Protein A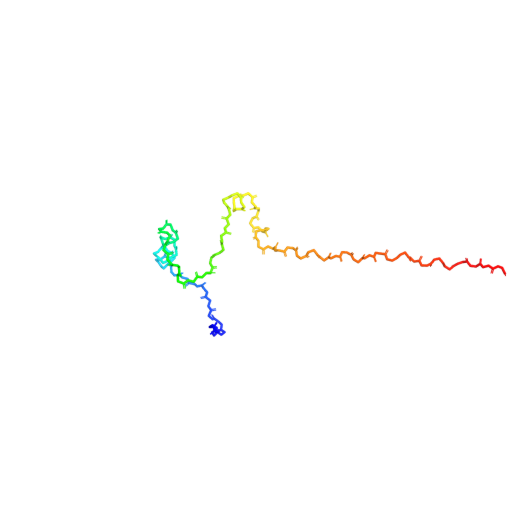F-V4TKL5-F1 (afdb_monomer_lite)

Secondary structure (DSSP, 8-state):
-PPPTT------HHHIIIIIIHHHHTTPPPS---SPP--HHHHHHS-TTTTT-----------PPPPP-----

Foldseek 3Di:
DDDDPPDDPDDDPCCCVPQPVVCVVVVHDHPDPPDDDDDPCLVPVDDPVPSPDPPPPPPDPDPDPDDDDDDDD

Organism: Citrus clementina (NCBI:txid85681)

Sequence (73 aa):
MELPVGYRFKPTDEELVFHYLINKACNRALPAQAVKEITARDLYLKHPKCSGSTMRKKNMAKKIPRKQKETLP

Structure (mmCIF, N/CA/C/O backbone):
data_AF-V4TKL5-F1
#
_entry.id   AF-V4TKL5-F1
#
loop_
_atom_site.group_PDB
_atom_site.id
_atom_site.type_symbol
_atom_site.label_atom_id
_atom_site.label_alt_id
_atom_site.label_comp_id
_atom_site.label_asym_id
_atom_site.label_entity_id
_atom_site.label_seq_id
_atom_site.pdbx_PDB_ins_code
_atom_site.Cartn_x
_atom_site.Cartn_y
_atom_site.Cartn_z
_atom_site.occupancy
_atom_site.B_iso_or_equiv
_atom_site.auth_seq_id
_atom_site.auth_comp_id
_atom_site.auth_asym_id
_atom_site.auth_atom_id
_atom_site.pdbx_PDB_model_num
ATOM 1 N N . MET A 1 1 ? 4.777 -15.153 15.956 1.00 61.91 1 MET A N 1
ATOM 2 C CA . MET A 1 1 ? 3.473 -14.595 16.362 1.00 61.91 1 MET A CA 1
ATOM 3 C C . MET A 1 1 ? 2.403 -15.295 15.557 1.00 61.91 1 MET A C 1
ATOM 5 O O . MET A 1 1 ? 2.528 -15.343 14.339 1.00 61.91 1 MET A O 1
ATOM 9 N N . GLU A 1 2 ? 1.422 -15.882 16.229 1.00 85.56 2 GLU A N 1
ATOM 10 C CA . 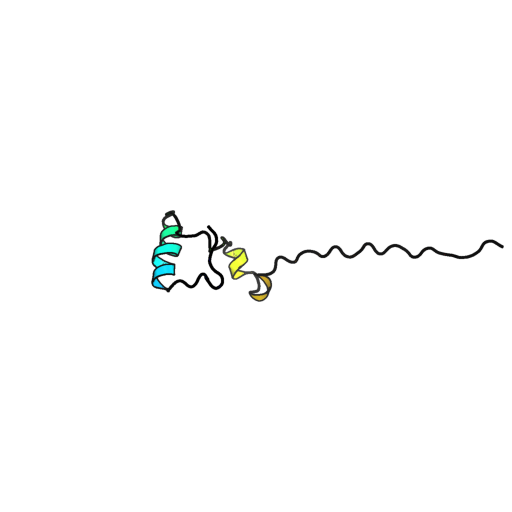GLU A 1 2 ? 0.283 -16.542 15.593 1.00 85.56 2 GLU A CA 1
ATOM 11 C C . GLU A 1 2 ? -0.890 -15.557 15.591 1.00 85.56 2 GLU A C 1
ATOM 13 O O . GLU A 1 2 ? -1.205 -14.967 16.624 1.00 85.56 2 GLU A O 1
ATOM 18 N N . LEU A 1 3 ? -1.460 -15.293 14.415 1.00 87.62 3 LEU A N 1
ATOM 19 C CA . LEU A 1 3 ? -2.575 -14.360 14.266 1.00 87.62 3 LEU A CA 1
ATOM 20 C C . LEU A 1 3 ? -3.896 -15.128 14.405 1.00 87.62 3 LEU A C 1
ATOM 22 O O . LEU A 1 3 ? -4.019 -16.206 13.819 1.00 87.62 3 LEU A O 1
ATOM 26 N N . PRO A 1 4 ? -4.895 -14.586 15.124 1.00 94.19 4 PRO A N 1
ATOM 27 C CA . PRO A 1 4 ? -6.203 -15.216 15.225 1.00 94.19 4 PRO A CA 1
ATOM 28 C C . PRO A 1 4 ? -6.855 -15.434 13.858 1.00 94.19 4 PRO A C 1
ATOM 30 O O . PRO A 1 4 ? -6.672 -14.654 12.916 1.00 94.19 4 PRO A O 1
ATOM 33 N N . VAL A 1 5 ? -7.688 -16.471 13.770 1.00 90.81 5 VAL A N 1
ATOM 34 C CA . VAL A 1 5 ? -8.497 -16.740 12.578 1.00 90.81 5 VAL A CA 1
ATOM 35 C C . VAL A 1 5 ? -9.365 -15.519 12.267 1.00 90.81 5 VAL A C 1
ATOM 37 O O . VAL A 1 5 ? -10.088 -15.018 13.121 1.00 90.81 5 VAL A O 1
ATOM 40 N N . GLY A 1 6 ? -9.282 -15.036 11.026 1.00 92.81 6 GLY A N 1
ATOM 41 C CA . GLY A 1 6 ? -10.033 -13.867 10.561 1.00 92.81 6 GLY A CA 1
ATOM 42 C C . GLY A 1 6 ? -9.257 -12.551 10.603 1.00 92.81 6 GLY A C 1
ATOM 43 O O . GLY A 1 6 ? -9.678 -11.605 9.936 1.00 92.81 6 GLY A O 1
ATOM 44 N N . TYR A 1 7 ? -8.105 -12.492 11.278 1.00 90.75 7 TYR A N 1
ATOM 45 C CA . TYR A 1 7 ? -7.223 -11.332 11.192 1.00 90.75 7 TYR A CA 1
ATOM 46 C C . TYR A 1 7 ? -6.663 -11.200 9.770 1.00 90.75 7 TYR A C 1
ATOM 48 O O . TYR A 1 7 ? -6.131 -12.154 9.198 1.00 90.75 7 TYR A O 1
ATOM 56 N N . ARG A 1 8 ? -6.819 -10.019 9.169 1.00 92.62 8 ARG A N 1
ATOM 57 C CA . ARG A 1 8 ? -6.425 -9.740 7.785 1.00 92.62 8 ARG A CA 1
ATOM 58 C C . ARG A 1 8 ? -5.765 -8.379 7.698 1.00 92.62 8 ARG A C 1
ATOM 60 O O . ARG A 1 8 ? -6.097 -7.463 8.441 1.00 92.62 8 ARG A O 1
ATOM 67 N N . PHE A 1 9 ? -4.877 -8.246 6.727 1.00 93.00 9 PHE A N 1
ATOM 68 C CA . PHE A 1 9 ? -4.316 -6.958 6.366 1.00 93.00 9 PHE A CA 1
ATOM 69 C C . PHE A 1 9 ? -5.382 -6.107 5.660 1.00 93.00 9 PHE A C 1
ATOM 71 O O . PHE A 1 9 ? -5.757 -6.400 4.523 1.00 93.00 9 PHE A O 1
ATOM 78 N N . LYS A 1 10 ? -5.904 -5.094 6.357 1.00 94.56 10 LYS A N 1
ATOM 79 C CA . LYS A 1 10 ? -6.904 -4.143 5.851 1.00 94.56 10 LYS A CA 1
ATOM 80 C C . LYS A 1 10 ? -6.603 -2.733 6.394 1.00 94.56 10 LYS A C 1
ATOM 82 O O . LYS A 1 10 ? -7.345 -2.267 7.255 1.00 94.56 10 LYS A O 1
ATOM 87 N N . PRO A 1 11 ? -5.492 -2.107 5.963 1.00 94.94 11 PRO A N 1
ATOM 88 C CA . PRO A 1 11 ? -5.131 -0.769 6.422 1.00 94.94 11 PRO A CA 1
ATOM 89 C C . PRO A 1 11 ? -6.129 0.278 5.911 1.00 94.94 11 PRO A C 1
ATOM 91 O O . PRO A 1 11 ? -6.764 0.075 4.871 1.00 94.94 11 PRO A O 1
ATOM 94 N N . THR A 1 12 ? -6.238 1.403 6.610 1.00 97.56 12 THR A N 1
ATOM 95 C CA . THR A 1 12 ? -6.840 2.629 6.064 1.00 97.56 12 THR A CA 1
ATOM 96 C C . THR A 1 12 ? -5.896 3.299 5.061 1.00 97.56 12 THR A C 1
ATOM 98 O O . THR A 1 12 ? -4.707 2.973 4.991 1.00 97.56 12 THR A O 1
ATOM 101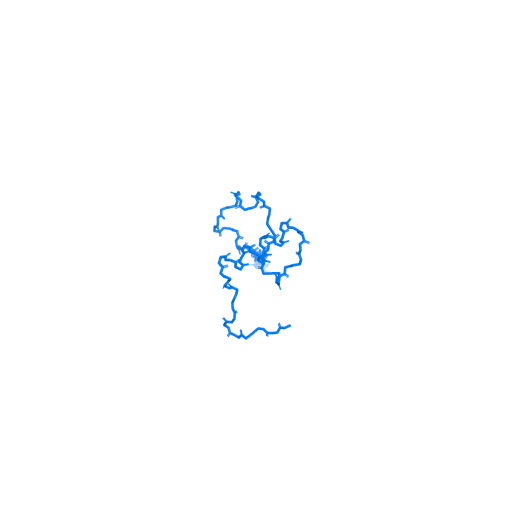 N N . ASP A 1 13 ? -6.405 4.255 4.282 1.00 97.88 13 ASP A N 1
ATOM 102 C CA . ASP A 1 13 ? -5.577 5.013 3.333 1.00 97.88 13 ASP A CA 1
ATOM 103 C C . ASP A 1 13 ? -4.449 5.768 4.053 1.00 97.88 13 ASP A C 1
ATOM 105 O O . ASP A 1 13 ? -3.299 5.764 3.609 1.00 97.88 13 ASP A O 1
ATOM 109 N N . GLU A 1 14 ? -4.759 6.352 5.212 1.00 98.12 14 GLU A N 1
ATOM 110 C CA . GLU A 1 14 ? -3.788 7.033 6.067 1.00 98.12 14 GLU A CA 1
ATOM 111 C C . GLU A 1 14 ? -2.712 6.064 6.561 1.00 98.12 14 GLU A C 1
ATOM 113 O O . GLU A 1 14 ? -1.517 6.336 6.422 1.00 98.12 14 GLU A O 1
ATOM 118 N N . GLU A 1 15 ? -3.110 4.897 7.073 1.00 96.75 15 GLU A N 1
ATOM 119 C CA . GLU A 1 15 ? -2.164 3.884 7.538 1.00 96.75 15 GLU A CA 1
ATOM 120 C C . GLU A 1 15 ? -1.260 3.396 6.402 1.00 96.75 15 GLU A C 1
ATOM 122 O O . GLU A 1 15 ? -0.048 3.248 6.587 1.00 96.75 15 GLU A O 1
ATOM 127 N N . LEU A 1 16 ? -1.819 3.180 5.209 1.00 96.31 16 LEU A N 1
ATOM 128 C CA . LEU A 1 16 ? -1.065 2.749 4.036 1.00 96.31 16 LEU A CA 1
ATOM 129 C C . LEU A 1 16 ? -0.006 3.787 3.641 1.00 96.31 16 LEU A C 1
ATOM 131 O O . LEU A 1 16 ? 1.153 3.436 3.405 1.00 96.31 16 LEU A O 1
ATOM 135 N N . VAL A 1 17 ? -0.373 5.066 3.598 1.00 96.44 17 VAL A N 1
ATOM 136 C CA . VAL A 1 17 ? 0.544 6.139 3.202 1.00 96.44 17 VAL A CA 1
ATOM 137 C C . VAL A 1 17 ? 1.601 6.384 4.278 1.00 96.44 17 VAL A C 1
ATOM 139 O O . VAL A 1 17 ? 2.797 6.274 3.992 1.00 96.44 17 VAL A O 1
ATOM 142 N N . PHE A 1 18 ? 1.188 6.682 5.511 1.00 96.69 18 PHE A N 1
ATOM 143 C CA . PHE A 1 18 ? 2.100 7.110 6.572 1.00 96.69 18 PHE A CA 1
ATOM 144 C C . PHE A 1 18 ? 2.994 5.982 7.077 1.00 96.69 18 PHE A C 1
ATOM 146 O O . PHE A 1 18 ? 4.191 6.195 7.281 1.00 96.69 18 PHE A O 1
ATOM 153 N N . HIS A 1 19 ? 2.450 4.776 7.252 1.00 96.00 19 HIS A N 1
ATOM 154 C CA . HIS A 1 19 ? 3.197 3.688 7.879 1.00 96.00 19 HIS A CA 1
ATOM 155 C C . HIS A 1 19 ? 3.882 2.749 6.888 1.00 96.00 19 HIS A C 1
ATOM 157 O O . HIS A 1 19 ? 4.888 2.137 7.258 1.00 96.00 19 HIS A O 1
ATOM 163 N N . TYR A 1 20 ? 3.401 2.645 5.646 1.00 95.94 20 TYR A N 1
ATOM 164 C CA . TYR A 1 20 ? 4.004 1.756 4.650 1.00 95.94 20 TYR A CA 1
ATOM 165 C C . TYR A 1 20 ? 4.748 2.518 3.555 1.00 95.94 20 TYR A C 1
ATOM 167 O O . TYR A 1 20 ? 5.951 2.313 3.385 1.00 95.94 20 TYR A O 1
ATOM 175 N N . LEU A 1 21 ? 4.073 3.405 2.822 1.00 95.69 21 LEU A N 1
ATOM 176 C CA . LEU A 1 21 ? 4.666 4.049 1.645 1.00 95.69 21 LEU A CA 1
ATOM 177 C C . LEU A 1 21 ? 5.764 5.051 2.015 1.00 95.69 21 LEU A C 1
ATOM 179 O O . LEU A 1 21 ? 6.884 4.934 1.517 1.00 95.69 21 LEU A O 1
ATOM 183 N N . ILE A 1 22 ? 5.478 5.993 2.919 1.00 97.19 22 ILE A N 1
ATOM 184 C CA . ILE A 1 22 ? 6.453 7.001 3.366 1.00 97.19 22 ILE A CA 1
ATOM 185 C C . ILE A 1 22 ? 7.647 6.322 4.036 1.00 97.19 22 ILE A C 1
ATOM 187 O O . ILE A 1 22 ? 8.796 6.641 3.733 1.00 97.19 22 ILE A O 1
ATOM 191 N N . ASN A 1 23 ? 7.396 5.335 4.897 1.00 96.38 23 ASN A N 1
ATOM 192 C CA . ASN A 1 23 ? 8.471 4.605 5.556 1.00 96.38 23 ASN A CA 1
ATOM 193 C C . ASN A 1 23 ? 9.360 3.861 4.555 1.00 96.38 23 ASN A C 1
ATOM 195 O O . ASN A 1 23 ? 10.580 3.972 4.654 1.00 96.38 23 ASN A O 1
ATOM 199 N N . LYS A 1 24 ? 8.792 3.180 3.550 1.00 94.88 24 LYS A N 1
ATOM 200 C CA . LYS A 1 24 ? 9.589 2.532 2.495 1.00 94.88 24 LYS A CA 1
ATOM 201 C C . LYS A 1 24 ? 10.398 3.556 1.692 1.00 94.88 24 LYS A C 1
ATOM 203 O O . LYS A 1 24 ? 11.575 3.314 1.449 1.00 94.88 24 LYS A O 1
ATOM 208 N N . ALA A 1 25 ? 9.805 4.693 1.320 1.00 96.12 25 ALA A N 1
ATOM 209 C CA . ALA A 1 25 ? 10.487 5.741 0.557 1.00 96.12 25 ALA A CA 1
ATOM 210 C C . ALA A 1 25 ? 11.646 6.385 1.340 1.00 96.12 25 ALA A C 1
ATOM 212 O O . ALA A 1 25 ? 12.691 6.692 0.773 1.00 96.12 25 ALA A O 1
ATOM 213 N N . CYS A 1 26 ? 11.487 6.542 2.655 1.00 97.06 26 CYS A N 1
ATOM 214 C CA . CYS A 1 26 ? 12.508 7.088 3.549 1.00 97.06 26 CYS A CA 1
ATOM 215 C C . CYS A 1 26 ? 13.450 6.025 4.148 1.00 97.06 26 CYS A C 1
ATOM 217 O O . CYS A 1 26 ? 14.191 6.351 5.073 1.00 97.06 26 CYS A O 1
ATOM 219 N N . ASN A 1 27 ? 13.417 4.772 3.676 1.00 94.88 27 ASN A N 1
ATOM 220 C CA . ASN A 1 27 ? 14.196 3.646 4.220 1.00 94.88 27 ASN A CA 1
ATOM 221 C C . ASN A 1 27 ? 14.034 3.436 5.742 1.00 94.88 27 ASN A C 1
ATOM 223 O O . ASN A 1 27 ? 14.975 3.068 6.444 1.00 94.88 27 ASN A O 1
ATOM 227 N N . ARG A 1 28 ? 12.830 3.673 6.264 1.00 95.69 28 ARG A N 1
ATOM 228 C CA . ARG A 1 28 ? 12.457 3.427 7.662 1.00 95.69 28 ARG A CA 1
ATOM 229 C C . ARG A 1 28 ? 11.900 2.016 7.831 1.00 95.69 28 ARG A C 1
ATOM 231 O O . ARG A 1 28 ? 11.446 1.384 6.876 1.00 95.69 28 ARG A O 1
ATOM 238 N N . ALA A 1 29 ? 11.909 1.530 9.070 1.00 93.94 29 ALA A N 1
ATOM 239 C CA . ALA A 1 29 ? 11.332 0.236 9.405 1.00 93.94 29 ALA A CA 1
ATOM 240 C C . ALA A 1 29 ? 9.828 0.198 9.080 1.00 93.94 29 ALA A C 1
ATOM 242 O O . ALA A 1 29 ? 9.087 1.131 9.394 1.00 93.94 29 ALA A O 1
ATOM 243 N N . LEU A 1 30 ? 9.388 -0.895 8.455 1.00 93.56 30 LEU A N 1
ATOM 244 C CA . LEU A 1 30 ? 7.978 -1.140 8.166 1.00 93.56 30 LEU A CA 1
ATOM 245 C C . LEU A 1 30 ? 7.321 -1.889 9.334 1.00 93.56 30 LEU A C 1
ATOM 247 O O . LEU A 1 30 ? 7.960 -2.780 9.896 1.00 93.56 30 LEU A O 1
ATOM 251 N N . PRO A 1 31 ? 6.043 -1.608 9.656 1.00 91.12 31 PRO A N 1
ATOM 252 C CA . PRO A 1 31 ? 5.328 -2.313 10.722 1.00 91.12 31 PRO A CA 1
ATOM 253 C C . PRO A 1 31 ? 5.225 -3.824 10.480 1.00 91.12 31 PRO A C 1
ATOM 255 O O . PRO A 1 31 ? 5.267 -4.615 11.418 1.00 91.12 31 PRO A O 1
ATOM 258 N N . ALA A 1 32 ? 5.092 -4.229 9.214 1.00 89.75 32 ALA A N 1
ATOM 259 C CA . ALA A 1 32 ? 5.015 -5.622 8.800 1.00 89.75 32 ALA A CA 1
ATOM 260 C C . ALA A 1 32 ? 5.528 -5.805 7.366 1.00 89.75 32 ALA A C 1
ATOM 262 O O . ALA A 1 32 ? 5.368 -4.933 6.510 1.00 89.75 32 ALA A O 1
ATOM 263 N N . GLN A 1 33 ? 6.070 -6.986 7.068 1.00 87.44 33 GLN A N 1
ATOM 264 C CA . GLN A 1 33 ? 6.480 -7.391 5.716 1.00 87.44 33 GLN A CA 1
ATOM 265 C C . GLN A 1 33 ? 5.298 -7.953 4.902 1.00 87.44 33 GLN A C 1
ATOM 267 O O . GLN A 1 33 ? 5.382 -9.023 4.306 1.00 87.44 33 GLN A O 1
ATOM 272 N N . ALA A 1 34 ? 4.164 -7.247 4.907 1.00 86.38 34 ALA A N 1
ATOM 273 C CA . ALA A 1 34 ? 2.947 -7.682 4.216 1.00 86.38 34 ALA A CA 1
ATOM 274 C C . ALA A 1 34 ? 2.982 -7.419 2.697 1.00 86.38 34 ALA A C 1
ATOM 276 O O . 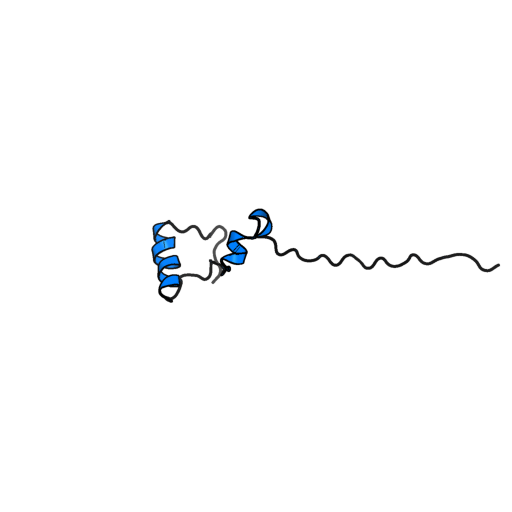ALA A 1 34 ? 2.277 -8.077 1.933 1.00 86.38 34 ALA A O 1
ATOM 277 N N . VAL A 1 35 ? 3.799 -6.459 2.251 1.00 90.25 35 VAL A N 1
ATOM 278 C CA . VAL A 1 35 ? 3.876 -6.020 0.851 1.00 90.25 35 VAL A CA 1
ATOM 279 C C . VAL A 1 35 ? 5.114 -6.616 0.185 1.00 90.25 35 VAL A C 1
ATOM 281 O O . VAL A 1 35 ? 6.233 -6.440 0.665 1.00 90.25 35 VAL A O 1
ATOM 284 N N . LYS A 1 36 ? 4.917 -7.314 -0.937 1.00 90.19 36 LYS A N 1
ATOM 28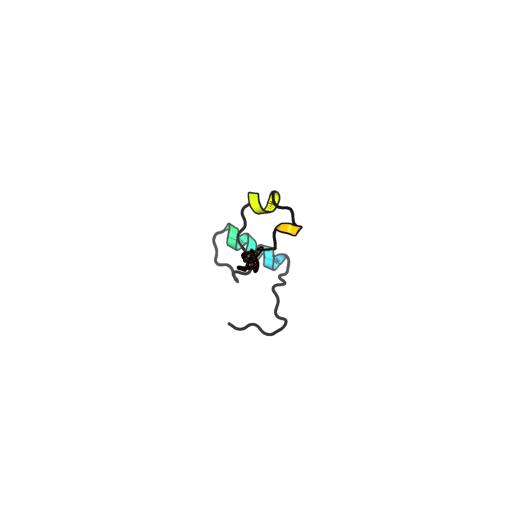5 C CA . LYS A 1 36 ? 6.005 -7.900 -1.728 1.00 90.19 36 LYS A CA 1
ATOM 286 C C . LYS A 1 36 ? 6.619 -6.860 -2.664 1.00 90.19 36 LYS A C 1
ATOM 288 O O . LYS A 1 36 ? 5.902 -6.114 -3.323 1.00 90.19 36 LYS A O 1
ATOM 293 N N . GLU A 1 37 ? 7.942 -6.874 -2.780 1.00 91.81 37 GLU A N 1
ATOM 294 C CA . GLU A 1 37 ? 8.660 -6.051 -3.751 1.00 91.81 37 GLU A CA 1
ATOM 295 C C . GLU A 1 37 ? 8.474 -6.592 -5.181 1.00 91.81 37 GLU A C 1
ATOM 297 O O . GLU A 1 37 ? 8.606 -7.795 -5.434 1.00 91.81 37 GLU A O 1
ATOM 302 N N . ILE A 1 38 ? 8.131 -5.705 -6.116 1.00 89.75 38 ILE A N 1
ATOM 303 C CA . ILE A 1 38 ? 7.920 -6.008 -7.534 1.00 89.75 38 ILE A CA 1
ATOM 304 C C . ILE A 1 38 ? 8.575 -4.916 -8.377 1.00 89.75 38 ILE A C 1
ATOM 306 O O . ILE A 1 38 ? 8.516 -3.736 -8.035 1.00 89.75 38 ILE A O 1
ATOM 310 N N . THR A 1 39 ? 9.211 -5.298 -9.484 1.00 91.56 39 THR A N 1
ATOM 311 C CA . THR A 1 39 ? 9.792 -4.316 -10.403 1.00 91.56 39 THR A CA 1
ATOM 312 C C . THR A 1 39 ? 8.690 -3.592 -11.177 1.00 91.56 39 THR A C 1
ATOM 314 O O . THR A 1 39 ? 7.649 -4.175 -11.484 1.00 91.56 39 THR A O 1
ATOM 317 N N . ALA A 1 40 ? 8.930 -2.339 -11.576 1.00 90.19 40 ALA A N 1
ATOM 318 C CA . ALA A 1 40 ? 8.002 -1.610 -12.445 1.00 90.19 40 ALA A CA 1
ATOM 319 C C . ALA A 1 40 ? 7.722 -2.381 -13.750 1.00 90.19 40 ALA A C 1
ATOM 321 O O . ALA A 1 40 ? 6.585 -2.444 -14.212 1.00 90.19 40 ALA A O 1
ATOM 322 N N . ARG A 1 41 ? 8.743 -3.046 -14.309 1.00 90.12 41 ARG A N 1
ATOM 323 C CA . ARG A 1 41 ? 8.604 -3.895 -15.497 1.00 90.12 41 ARG A CA 1
ATOM 324 C C . ARG A 1 41 ? 7.604 -5.029 -15.266 1.00 90.12 41 ARG A C 1
ATOM 326 O O . ARG A 1 41 ? 6.719 -5.235 -16.088 1.00 90.12 41 ARG A O 1
ATOM 333 N N . ASP A 1 42 ? 7.732 -5.754 -14.159 1.00 88.81 42 ASP A N 1
ATOM 334 C CA . ASP A 1 42 ? 6.821 -6.851 -13.830 1.00 88.81 42 ASP A CA 1
ATOM 335 C C . ASP A 1 42 ? 5.403 -6.366 -13.519 1.00 88.81 42 ASP A C 1
ATOM 337 O O . ASP A 1 42 ? 4.452 -7.078 -13.833 1.00 88.81 42 ASP A O 1
ATOM 341 N N . LEU A 1 43 ? 5.265 -5.182 -12.918 1.00 89.44 43 LEU A N 1
ATOM 342 C CA . LEU A 1 43 ? 3.973 -4.595 -12.572 1.00 89.44 43 LEU A CA 1
ATOM 343 C C . LEU A 1 43 ? 3.201 -4.127 -13.812 1.00 89.44 43 LEU A C 1
ATOM 345 O O . LEU A 1 43 ? 2.023 -4.441 -13.945 1.00 89.44 43 LEU A O 1
ATOM 349 N N . TYR A 1 44 ? 3.862 -3.400 -14.718 1.00 89.50 44 TYR A N 1
ATOM 350 C CA . TYR A 1 44 ? 3.198 -2.756 -15.855 1.00 89.50 44 TYR A CA 1
ATOM 351 C C . TYR A 1 44 ? 3.144 -3.619 -17.121 1.00 89.50 44 TYR A C 1
ATOM 353 O O . TYR A 1 44 ? 2.261 -3.411 -17.948 1.00 89.50 44 TYR A O 1
ATOM 361 N N . LEU A 1 45 ? 4.053 -4.588 -17.303 1.00 89.81 45 LEU A N 1
ATOM 362 C CA . LEU A 1 45 ? 4.064 -5.425 -18.514 1.00 89.81 45 LEU A CA 1
ATOM 363 C C . LEU A 1 45 ? 3.287 -6.734 -18.372 1.00 89.81 45 LEU A C 1
ATOM 365 O O . LEU A 1 45 ? 2.907 -7.331 -19.381 1.00 89.81 45 LEU A O 1
ATOM 369 N N . LYS A 1 46 ? 3.080 -7.238 -17.150 1.00 87.00 46 LYS A N 1
ATOM 370 C CA . LYS A 1 46 ? 2.351 -8.496 -16.962 1.00 87.00 46 LYS A CA 1
ATOM 371 C C . LYS A 1 46 ? 0.856 -8.238 -16.957 1.00 87.00 46 LYS A C 1
ATOM 373 O O . LYS A 1 46 ? 0.357 -7.363 -16.260 1.00 87.00 46 LYS A O 1
ATOM 378 N N . HIS A 1 47 ? 0.128 -9.084 -17.679 1.00 88.56 47 HIS A N 1
ATOM 379 C CA . HIS A 1 47 ? -1.324 -9.090 -17.618 1.00 88.56 47 HIS A CA 1
ATOM 380 C C . HIS A 1 47 ? -1.786 -9.351 -16.167 1.00 88.56 47 HIS A C 1
ATOM 382 O O . HIS A 1 47 ? -1.299 -10.304 -15.547 1.00 88.56 47 HIS A O 1
ATOM 388 N N . PRO A 1 48 ? -2.747 -8.583 -15.621 1.00 85.81 48 PRO A N 1
ATOM 389 C CA . PRO A 1 48 ? -3.136 -8.650 -14.208 1.00 85.81 48 PRO A CA 1
ATOM 390 C C . PRO A 1 48 ? -3.659 -10.025 -13.773 1.00 85.81 48 PRO A C 1
ATOM 392 O O . PRO A 1 48 ? -3.521 -10.404 -12.617 1.00 85.81 48 PRO A O 1
ATOM 395 N N . LYS A 1 49 ? -4.204 -10.833 -14.694 1.00 81.94 49 LYS A N 1
ATOM 396 C CA . LYS A 1 49 ? -4.608 -12.219 -14.378 1.00 81.94 49 LYS A CA 1
ATOM 397 C C . LYS A 1 49 ? -3.425 -13.174 -14.158 1.00 81.94 49 LYS A C 1
ATOM 399 O O . LYS A 1 49 ? -3.603 -14.217 -13.543 1.00 81.94 49 LYS A O 1
ATOM 404 N N . CYS A 1 50 ? -2.235 -12.836 -14.654 1.00 73.44 50 CYS A N 1
ATOM 405 C CA . CYS A 1 50 ? -1.041 -13.683 -14.584 1.00 73.44 50 CYS A CA 1
ATOM 406 C C . CYS A 1 50 ? -0.058 -13.247 -13.483 1.00 73.44 50 CYS A C 1
ATOM 408 O O . CYS A 1 50 ? 0.933 -13.938 -13.248 1.00 73.44 50 CYS A O 1
ATOM 410 N N . SER A 1 51 ? -0.299 -12.121 -12.802 1.00 65.06 51 SER A N 1
ATOM 411 C CA . SER A 1 51 ? 0.606 -11.571 -11.781 1.00 65.06 51 SER A CA 1
ATOM 412 C C . SER A 1 51 ? 0.549 -12.308 -10.431 1.00 65.06 51 SER A C 1
ATOM 414 O O . SER A 1 51 ? 1.409 -12.078 -9.583 1.00 65.06 51 SER A O 1
ATOM 416 N N . GLY A 1 52 ? -0.406 -13.232 -10.244 1.00 61.91 52 GLY A N 1
ATOM 417 C CA . GLY A 1 52 ? -0.651 -13.927 -8.971 1.00 61.91 52 GLY A CA 1
ATOM 418 C C . GLY A 1 52 ? -0.390 -15.439 -8.942 1.00 61.91 52 GLY A C 1
ATOM 419 O O . GLY A 1 52 ? -0.504 -16.044 -7.881 1.00 61.91 52 GLY A O 1
ATOM 420 N N . SER A 1 53 ? -0.041 -16.080 -10.061 1.00 52.53 53 SER A N 1
ATOM 421 C CA . SER A 1 53 ? 0.083 -17.543 -10.120 1.00 52.53 53 SER A CA 1
ATOM 422 C C . SER A 1 53 ? 1.526 -17.987 -10.342 1.00 52.53 53 SER A C 1
ATOM 424 O O . SER A 1 53 ? 2.016 -18.018 -11.473 1.00 52.53 53 SER A O 1
ATOM 426 N N . THR A 1 54 ? 2.203 -18.423 -9.279 1.00 54.34 54 THR A N 1
ATOM 427 C CA . THR A 1 54 ? 3.321 -19.365 -9.404 1.00 54.34 54 THR A CA 1
ATOM 428 C C . THR A 1 54 ? 2.747 -20.652 -9.990 1.00 54.34 54 THR A C 1
ATOM 430 O O . THR A 1 54 ? 2.213 -21.501 -9.279 1.00 54.34 54 THR A O 1
ATOM 433 N N . MET A 1 55 ? 2.798 -20.790 -11.315 1.00 47.59 55 MET A N 1
ATOM 434 C CA . MET A 1 55 ? 2.473 -22.043 -11.984 1.00 47.59 55 MET A CA 1
ATOM 435 C C . MET A 1 55 ? 3.464 -23.099 -11.491 1.00 47.59 55 MET A C 1
ATOM 437 O O . MET A 1 55 ? 4.603 -23.175 -11.951 1.00 47.59 55 MET A O 1
ATOM 441 N N . ARG A 1 56 ? 3.041 -23.916 -10.522 1.00 52.81 56 ARG A N 1
ATOM 442 C CA . ARG A 1 56 ? 3.714 -25.164 -10.164 1.00 52.81 56 ARG A CA 1
ATOM 443 C C . ARG A 1 56 ? 3.689 -26.003 -11.442 1.00 52.81 56 ARG A C 1
ATOM 445 O O . ARG A 1 56 ? 2.628 -26.497 -11.823 1.00 52.81 56 ARG A O 1
ATOM 452 N N . LYS A 1 57 ? 4.818 -26.100 -12.155 1.00 53.56 57 LYS A N 1
ATOM 453 C CA . LYS A 1 57 ? 4.969 -27.031 -13.280 1.00 53.56 57 LYS A CA 1
ATOM 454 C C . LYS A 1 57 ? 4.646 -28.421 -12.734 1.00 53.56 57 LYS A C 1
ATOM 456 O O . LYS A 1 57 ? 5.451 -29.015 -12.024 1.00 53.56 57 LYS A O 1
ATOM 461 N N . LYS A 1 58 ? 3.438 -28.921 -13.001 1.00 57.28 58 LYS A N 1
ATOM 462 C CA . LYS A 1 58 ? 3.140 -30.340 -12.843 1.00 57.28 58 LYS A CA 1
ATOM 463 C C . LYS A 1 58 ? 3.984 -31.020 -13.909 1.00 57.28 58 LYS A C 1
ATOM 465 O O . LYS A 1 58 ? 3.717 -30.846 -15.095 1.00 57.28 58 LYS A O 1
ATOM 470 N N . ASN A 1 59 ? 5.050 -31.694 -13.489 1.00 54.94 59 ASN A N 1
ATOM 471 C CA . ASN A 1 59 ? 5.850 -32.531 -14.370 1.00 54.94 59 ASN A CA 1
ATOM 472 C C . ASN A 1 59 ? 4.878 -33.461 -15.104 1.00 54.94 59 ASN A C 1
ATOM 474 O O . ASN A 1 59 ? 4.203 -34.266 -14.462 1.00 54.94 59 ASN A O 1
ATOM 478 N N . MET A 1 60 ? 4.743 -33.298 -16.425 1.00 57.72 60 MET A N 1
ATOM 479 C CA . MET A 1 60 ? 3.988 -34.248 -17.230 1.00 57.72 60 MET A CA 1
ATOM 480 C C . MET A 1 60 ? 4.614 -35.619 -17.006 1.00 57.72 60 MET A C 1
ATOM 482 O O . MET A 1 60 ? 5.821 -35.794 -17.181 1.00 57.72 60 MET A O 1
ATOM 486 N N . ALA A 1 61 ? 3.791 -36.560 -16.546 1.00 62.16 61 ALA A N 1
ATOM 487 C CA . ALA A 1 61 ? 4.182 -37.938 -16.337 1.00 62.16 61 ALA A CA 1
ATOM 488 C C . ALA A 1 61 ? 4.945 -38.441 -17.569 1.00 62.16 61 ALA A C 1
ATOM 490 O O . ALA A 1 61 ? 4.462 -38.325 -18.698 1.00 62.16 61 ALA A O 1
ATOM 491 N N . LYS A 1 62 ? 6.148 -38.981 -17.344 1.00 62.47 62 LYS A N 1
ATOM 492 C CA . LYS A 1 62 ? 6.904 -39.713 -18.361 1.00 62.47 62 LYS A CA 1
ATOM 493 C C . LYS A 1 62 ? 5.970 -40.783 -18.920 1.00 62.47 62 LYS A C 1
ATOM 495 O O . LYS A 1 62 ? 5.575 -41.697 -18.198 1.00 62.47 62 LYS A O 1
ATOM 500 N N . LYS A 1 63 ? 5.568 -40.635 -20.181 1.00 63.16 63 LYS A N 1
ATOM 501 C CA . LYS A 1 63 ? 4.752 -41.620 -20.884 1.00 63.16 63 LYS A CA 1
ATOM 502 C C . LYS A 1 63 ? 5.622 -42.862 -21.066 1.00 63.16 63 LYS A C 1
ATOM 504 O O . LYS A 1 63 ? 6.495 -42.888 -21.925 1.00 63.16 63 LYS A O 1
ATOM 509 N N . ILE A 1 64 ? 5.441 -43.840 -20.183 1.00 61.75 64 ILE A N 1
ATOM 510 C CA . ILE A 1 64 ? 6.088 -45.150 -20.270 1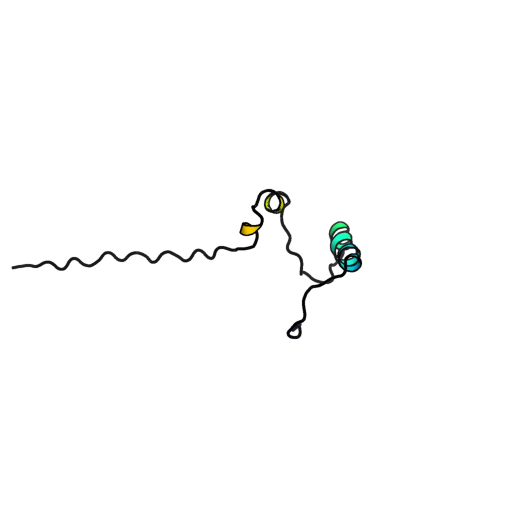.00 61.75 64 ILE A CA 1
ATOM 511 C C . ILE A 1 64 ? 5.641 -45.772 -21.605 1.00 61.75 64 ILE A C 1
ATOM 513 O O . ILE A 1 64 ? 4.431 -45.831 -21.852 1.00 61.75 64 ILE A O 1
ATOM 517 N N . PRO A 1 65 ? 6.555 -46.201 -22.492 1.00 55.38 65 PRO A N 1
ATOM 518 C CA . PRO A 1 65 ? 6.157 -46.903 -23.702 1.00 55.38 65 PRO A CA 1
ATOM 519 C C . PRO A 1 65 ? 5.513 -48.238 -23.309 1.00 55.38 65 PRO A C 1
ATOM 521 O O . PRO A 1 65 ? 6.053 -48.993 -22.499 1.00 55.38 65 PRO A O 1
ATOM 524 N N . ARG A 1 66 ? 4.322 -48.511 -23.859 1.00 50.94 66 ARG A N 1
ATOM 525 C CA . ARG A 1 66 ? 3.634 -49.802 -23.721 1.00 50.94 66 ARG A CA 1
ATOM 526 C C . ARG A 1 66 ? 4.589 -50.913 -24.169 1.00 50.94 66 ARG A C 1
ATOM 528 O O . ARG A 1 66 ? 5.092 -50.859 -25.288 1.00 50.94 66 ARG A O 1
ATOM 535 N N . LYS A 1 67 ? 4.812 -51.917 -23.313 1.00 59.50 67 LYS A N 1
ATOM 536 C CA . LYS A 1 67 ? 5.460 -53.172 -23.710 1.00 59.50 67 LYS A CA 1
ATOM 537 C C . LYS A 1 67 ? 4.736 -53.743 -24.930 1.00 59.50 67 LYS A C 1
ATOM 539 O O . LYS A 1 67 ? 3.532 -53.985 -24.861 1.00 59.50 67 LYS A O 1
ATOM 544 N N . GLN A 1 68 ? 5.481 -53.995 -25.999 1.00 57.84 68 GLN A N 1
ATOM 545 C CA . GLN A 1 68 ? 5.061 -54.917 -27.043 1.00 57.84 68 GLN A CA 1
ATOM 546 C C . GLN A 1 68 ? 5.054 -56.324 -26.429 1.00 57.84 68 GLN A C 1
ATOM 548 O O . GLN A 1 68 ? 6.072 -56.799 -25.923 1.00 57.84 68 GLN A O 1
ATOM 553 N N . LYS A 1 69 ? 3.878 -56.950 -26.388 1.00 62.84 69 LYS A N 1
ATOM 554 C CA . LYS A 1 69 ? 3.743 -58.403 -26.319 1.00 62.84 69 LYS A CA 1
ATOM 555 C C . LYS A 1 69 ? 3.350 -58.832 -27.724 1.00 62.84 69 LYS A C 1
ATOM 557 O O . LYS A 1 69 ? 2.223 -58.561 -28.106 1.00 62.84 69 LYS A O 1
ATOM 562 N N . GLU A 1 70 ? 4.264 -59.466 -28.440 1.00 52.59 70 GLU A N 1
ATOM 563 C CA . GLU A 1 70 ? 3.966 -60.328 -29.587 1.00 52.59 70 GLU A CA 1
ATOM 564 C C . GLU A 1 70 ? 5.196 -61.236 -29.776 1.00 52.59 70 GLU A C 1
ATOM 566 O O . GLU A 1 70 ? 6.300 -60.743 -29.980 1.00 52.59 70 GLU A O 1
ATOM 571 N N . THR A 1 71 ? 5.147 -62.445 -29.211 1.00 45.06 71 THR A N 1
ATOM 572 C CA . THR A 1 71 ? 4.848 -63.733 -29.876 1.00 45.06 71 THR A CA 1
ATOM 573 C C . THR A 1 71 ? 6.107 -64.321 -30.523 1.00 45.06 71 THR A C 1
ATOM 575 O O . THR A 1 71 ? 6.531 -63.873 -31.582 1.00 45.06 71 THR A O 1
ATOM 578 N N . LEU A 1 72 ? 6.705 -65.328 -29.876 1.00 54.81 72 LEU A N 1
ATOM 579 C CA . LEU A 1 72 ? 7.574 -66.302 -30.549 1.00 54.81 72 LEU A CA 1
ATOM 580 C C . LEU A 1 72 ? 6.785 -67.618 -30.716 1.00 54.81 72 LEU A C 1
ATOM 582 O O . LEU A 1 72 ? 5.901 -67.860 -29.890 1.00 54.81 72 LEU A O 1
ATOM 586 N N . PRO A 1 73 ? 7.062 -68.388 -31.786 1.00 60.91 73 PRO A N 1
ATOM 587 C CA . PRO A 1 73 ? 6.228 -69.489 -32.276 1.00 60.91 73 PRO A CA 1
ATOM 588 C C . PRO A 1 73 ? 6.178 -70.707 -31.350 1.00 60.91 73 PRO A C 1
ATOM 590 O O . PRO A 1 73 ? 7.153 -70.928 -30.596 1.00 60.91 73 PRO A O 1
#

InterPro domains:
  IPR003441 NAC domain [PF02365] (4-49)
  IPR003441 NAC domain [PS51005] (3-73)
  IPR036093 NAC domain superfamily [G3DSA:2.170.150.80] (12-70)
  IPR036093 NAC domain superfamily [SSF101941] (2-48)

pLDDT: mean 80.49, std 17.11, range [45.06, 98.12]

Radius of gyration: 24.89 Å; chains: 1; bounding box: 24×77×49 Å